Protein AF-A0A2M7XPZ4-F1 (afdb_monomer)

Sequence (84 aa):
MPNIVKIKLIDELERRFGKLKKLPKSLSLFDFPNGKVRVYIRYSKTHGSNQTFYGLRKEDLKQLEGKNSFICFIWDSQSEPLFL

Solvent-accessible surface area (backbone atoms only — not comparable to full-atom values): 5044 Å² total; per-residue (Å²): 130,84,57,65,67,59,49,53,52,50,54,52,49,26,72,74,64,39,68,64,44,68,40,87,102,46,96,34,38,28,27,39,59,91,68,67,38,36,40,37,54,37,67,24,69,68,46,82,90,83,38,68,66,59,79,84,51,66,76,61,54,62,70,39,66,97,49,55,55,38,41,34,45,42,47,84,86,58,91,67,76,46,76,86

Secondary structure (DSSP, 8-state):
---HHHHHHHHHHHHHH---EEPTT-SSEEEPGGGS-EEEEEE---BGGGB------HHHHTTTTTS-EEEEEE-TT-SSPEE-

Nearest PDB structures (foldseek):
  3p1z-assembly2_G  TM=5.655E-01  e=3.569E-01  Aeropyrum pernix
  2eo0-assembly2_B  TM=4.736E-01  e=1.564E+00  Sulfurisphaera tokodaii str. 7
  7ckl-assembly1_A  TM=3.941E-01  e=1.467E+00  Mammarenavirus lassaense
  1ni0-assembly2_B  TM=4.447E-01  e=5.656E+00  Proteus vulgaris
  6hwh-assembly2_O  TM=3.283E-01  e=4.974E+00  Mycolicibacterium smegmatis MC2 155

pLDDT: mean 90.8, std 7.83, range [44.31, 97.19]

Foldseek 3Di:
DPDPFVVVVQVVCCVVQNHWDDDPPDPFWTATPPRQEIEGEFEWEQDPPRDTDRPDDPVRVVVCPPGRYWYWYDYDPDPDIDID

Mean predicted aligned error: 3.87 Å

Structure (mmCIF, N/CA/C/O backbone):
data_AF-A0A2M7XPZ4-F1
#
_entry.id   AF-A0A2M7XPZ4-F1
#
loop_
_atom_site.group_PDB
_atom_site.id
_atom_site.type_symbol
_atom_site.label_atom_id
_atom_site.label_alt_id
_atom_site.label_comp_id
_atom_site.label_asym_id
_atom_site.label_entity_id
_atom_site.label_seq_id
_atom_site.pdbx_PDB_ins_code
_atom_site.Cartn_x
_atom_site.Cartn_y
_atom_site.Cartn_z
_atom_site.occupancy
_atom_site.B_iso_or_equiv
_atom_site.auth_seq_id
_atom_site.auth_comp_id
_atom_site.auth_asym_id
_atom_site.auth_atom_id
_atom_site.pdbx_PDB_model_num
ATOM 1 N N . MET A 1 1 ? 16.304 7.013 -4.828 1.00 44.31 1 MET A N 1
ATOM 2 C CA . MET A 1 1 ? 15.318 7.709 -5.685 1.00 44.31 1 MET A CA 1
ATOM 3 C C . MET A 1 1 ? 13.930 7.185 -5.368 1.00 44.31 1 MET A C 1
ATOM 5 O O . MET A 1 1 ? 13.797 5.972 -5.226 1.00 44.31 1 MET A O 1
ATOM 9 N N . PRO A 1 2 ? 12.917 8.047 -5.195 1.00 57.84 2 PRO A N 1
ATOM 10 C CA . PRO A 1 2 ? 11.543 7.582 -5.069 1.00 57.84 2 PRO A CA 1
ATOM 11 C C . PRO A 1 2 ? 11.114 6.907 -6.380 1.00 57.84 2 PRO A C 1
ATOM 13 O O . PRO A 1 2 ? 11.415 7.397 -7.466 1.00 57.84 2 PRO A O 1
ATOM 16 N N . ASN A 1 3 ? 10.482 5.737 -6.277 1.00 79.62 3 ASN A N 1
ATOM 17 C CA . ASN A 1 3 ? 10.060 4.977 -7.447 1.00 79.62 3 ASN A CA 1
ATOM 18 C C . ASN A 1 3 ? 8.878 5.687 -8.131 1.00 79.62 3 ASN A C 1
ATOM 20 O O . ASN A 1 3 ? 7.864 5.963 -7.487 1.00 79.62 3 ASN A O 1
ATOM 24 N N . ILE A 1 4 ? 9.013 5.965 -9.429 1.00 87.00 4 ILE A N 1
ATOM 25 C CA . ILE A 1 4 ? 8.029 6.728 -10.205 1.00 87.00 4 ILE A CA 1
ATOM 26 C C . ILE A 1 4 ? 6.662 6.035 -10.287 1.00 87.00 4 ILE A C 1
ATOM 28 O O . ILE A 1 4 ? 5.639 6.713 -10.270 1.00 87.00 4 ILE A O 1
ATOM 32 N N . VAL A 1 5 ? 6.626 4.698 -10.304 1.00 89.00 5 VAL A N 1
ATOM 33 C CA . VAL A 1 5 ? 5.388 3.904 -10.299 1.00 89.00 5 VAL A CA 1
ATOM 34 C C . VAL A 1 5 ? 4.643 4.112 -8.983 1.00 89.00 5 VAL A C 1
ATOM 36 O O . VAL A 1 5 ? 3.441 4.371 -8.979 1.00 89.00 5 VAL A O 1
ATOM 39 N N . LYS A 1 6 ? 5.368 4.083 -7.856 1.00 91.31 6 LYS A N 1
ATOM 40 C CA . LYS A 1 6 ? 4.784 4.337 -6.532 1.00 91.31 6 LYS A CA 1
ATOM 41 C C . LYS A 1 6 ? 4.235 5.755 -6.409 1.00 91.31 6 LYS A C 1
ATOM 43 O O . LYS A 1 6 ? 3.155 5.918 -5.854 1.00 91.31 6 LYS A O 1
ATOM 48 N N . ILE A 1 7 ? 4.973 6.754 -6.898 1.00 91.69 7 ILE A N 1
ATOM 49 C CA . ILE A 1 7 ? 4.526 8.154 -6.874 1.00 91.69 7 ILE A CA 1
ATOM 50 C C . ILE A 1 7 ? 3.228 8.296 -7.669 1.00 91.69 7 ILE A C 1
ATOM 52 O O . ILE A 1 7 ? 2.229 8.717 -7.102 1.00 91.69 7 ILE A O 1
ATOM 56 N N . LYS A 1 8 ? 3.206 7.834 -8.927 1.00 92.50 8 LYS A N 1
ATOM 57 C CA . LYS A 1 8 ? 2.014 7.909 -9.787 1.00 92.50 8 LYS A CA 1
ATOM 58 C C . LYS A 1 8 ? 0.791 7.235 -9.165 1.00 92.50 8 LYS A C 1
ATOM 60 O O . LYS A 1 8 ? -0.307 7.770 -9.254 1.00 92.50 8 LYS A O 1
ATOM 65 N N . LEU A 1 9 ? 0.976 6.074 -8.531 1.00 93.38 9 LEU A N 1
ATOM 66 C CA . LEU A 1 9 ? -0.111 5.391 -7.832 1.00 93.38 9 LEU A CA 1
ATOM 67 C C . LEU A 1 9 ? -0.640 6.219 -6.655 1.00 93.38 9 LEU A C 1
ATOM 69 O O . LEU A 1 9 ? -1.851 6.346 -6.502 1.00 93.38 9 LEU A O 1
ATOM 73 N N . ILE A 1 10 ? 0.251 6.755 -5.815 1.00 94.38 10 ILE A N 1
ATOM 74 C CA . ILE A 1 10 ? -0.148 7.578 -4.666 1.00 94.38 10 ILE A CA 1
ATOM 75 C C . ILE A 1 10 ? -0.881 8.827 -5.150 1.00 94.38 10 ILE A C 1
ATOM 77 O O . ILE A 1 10 ? -1.976 9.085 -4.663 1.00 94.38 10 ILE A O 1
ATOM 81 N N . ASP A 1 11 ? -0.335 9.533 -6.139 1.00 95.25 11 ASP A N 1
ATOM 82 C CA . ASP A 1 11 ? -0.948 10.737 -6.703 1.00 95.25 11 ASP A CA 1
ATOM 83 C C . ASP A 1 11 ? -2.352 10.441 -7.248 1.00 95.25 11 ASP A C 1
ATOM 85 O O . ASP A 1 11 ? -3.291 11.195 -7.001 1.00 95.25 11 ASP A O 1
ATOM 89 N N . GLU A 1 12 ? -2.534 9.312 -7.939 1.00 95.00 12 GLU A N 1
ATOM 90 C CA . GLU A 1 12 ? -3.836 8.920 -8.478 1.00 95.00 12 GLU A CA 1
ATOM 91 C C . GLU A 1 12 ? -4.843 8.537 -7.382 1.00 95.00 12 GLU A C 1
ATOM 93 O O . GLU A 1 12 ? -6.015 8.920 -7.454 1.00 95.00 12 GLU A O 1
ATOM 98 N N . LEU A 1 13 ? -4.406 7.813 -6.346 1.00 94.56 13 LEU A N 1
ATOM 99 C CA . LEU A 1 13 ? -5.247 7.503 -5.188 1.00 94.56 13 LEU A CA 1
ATOM 100 C C . LEU A 1 13 ? -5.649 8.781 -4.444 1.00 94.56 13 LEU A C 1
ATOM 102 O O . LEU A 1 13 ? -6.820 8.943 -4.100 1.00 94.56 13 LEU A O 1
ATOM 106 N N . GLU A 1 14 ? -4.710 9.705 -4.240 1.00 96.12 14 GLU A N 1
ATOM 107 C CA . GLU A 1 14 ? -4.976 10.986 -3.588 1.00 96.12 14 GLU A CA 1
ATOM 108 C C . GLU A 1 14 ? -5.908 11.874 -4.413 1.00 96.12 14 GLU A C 1
ATOM 110 O O . GLU A 1 14 ? -6.813 12.497 -3.856 1.00 96.12 14 GLU A O 1
ATOM 115 N N . ARG A 1 15 ? -5.754 11.885 -5.740 1.00 96.94 15 ARG A N 1
ATOM 116 C CA . ARG A 1 15 ? -6.630 12.623 -6.656 1.00 96.94 15 ARG A CA 1
ATOM 117 C C . ARG A 1 15 ? -8.072 12.117 -6.612 1.00 96.94 15 ARG A C 1
ATOM 119 O O . ARG A 1 15 ? -8.997 12.921 -6.687 1.00 96.94 15 ARG A O 1
ATOM 126 N N . ARG A 1 16 ? -8.275 10.799 -6.520 1.00 95.31 16 ARG A N 1
ATOM 127 C CA . ARG A 1 16 ? -9.618 10.187 -6.527 1.00 95.31 16 ARG A CA 1
ATOM 128 C C . ARG A 1 16 ? -10.296 10.195 -5.165 1.00 95.31 16 ARG A C 1
ATOM 130 O O . ARG A 1 16 ? -11.505 10.391 -5.093 1.00 95.31 16 ARG A O 1
ATOM 137 N N . PHE A 1 17 ? -9.539 9.933 -4.106 1.00 94.31 17 PHE A N 1
ATOM 138 C CA . PHE A 1 17 ? -10.099 9.617 -2.791 1.00 94.31 17 PHE A CA 1
ATOM 139 C C . PHE A 1 17 ? -9.696 10.609 -1.701 1.00 94.31 17 PHE A C 1
ATOM 141 O O . PHE A 1 17 ? -10.196 10.506 -0.584 1.00 94.31 17 PHE A O 1
ATOM 148 N N . GLY A 1 18 ? -8.834 11.575 -2.022 1.00 95.31 18 GLY A N 1
ATOM 149 C CA . GLY A 1 18 ? -8.274 12.552 -1.095 1.00 95.31 18 GLY A CA 1
ATOM 150 C C . GLY A 1 18 ? -6.957 12.094 -0.463 1.00 95.31 18 GLY A C 1
ATOM 151 O O . GLY A 1 18 ? -6.535 10.946 -0.591 1.00 95.31 18 GLY A O 1
ATOM 152 N N . LYS A 1 19 ? -6.297 13.025 0.236 1.00 95.75 19 LYS A N 1
ATOM 153 C CA . LYS A 1 19 ? -4.921 12.868 0.728 1.00 95.75 19 LYS A CA 1
ATOM 154 C C . LYS A 1 19 ? -4.742 11.633 1.615 1.00 95.75 19 LYS A C 1
ATOM 156 O O . LYS A 1 19 ? -5.434 11.478 2.625 1.00 95.75 19 LYS A O 1
ATOM 161 N N . LEU A 1 20 ? -3.765 10.798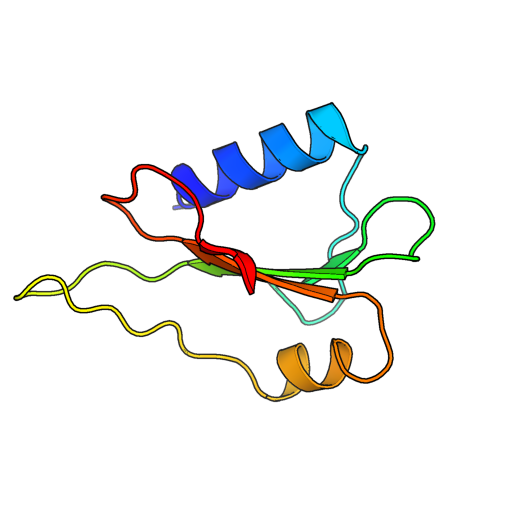 1.278 1.00 95.88 20 LEU A N 1
ATOM 162 C CA . LEU A 1 20 ? -3.444 9.591 2.019 1.00 95.88 20 LEU A CA 1
ATOM 163 C C . LEU A 1 20 ? -2.628 9.946 3.263 1.00 95.88 20 LEU A C 1
ATOM 165 O O . LEU A 1 20 ? -1.628 10.668 3.221 1.00 95.88 20 LEU A O 1
ATOM 169 N N . LYS A 1 21 ? -3.020 9.391 4.409 1.00 95.69 21 LYS A N 1
ATOM 170 C CA . LYS A 1 21 ? -2.290 9.564 5.663 1.00 95.69 21 LYS A CA 1
ATOM 171 C C . LYS A 1 21 ? -1.333 8.402 5.865 1.00 95.69 21 LYS A C 1
ATOM 173 O O . LYS A 1 21 ? -1.735 7.302 6.230 1.00 95.69 21 LYS A O 1
ATOM 178 N N . LYS A 1 22 ? -0.041 8.655 5.689 1.00 95.31 22 LYS A N 1
ATOM 179 C CA . LYS A 1 22 ? 1.003 7.674 5.997 1.00 95.31 22 LYS A CA 1
ATOM 180 C C . LYS A 1 22 ? 1.028 7.338 7.491 1.00 95.31 22 LYS A C 1
ATOM 182 O O . LYS A 1 22 ? 1.004 8.236 8.335 1.00 95.31 22 LYS A O 1
ATOM 187 N N . LEU A 1 23 ? 1.113 6.051 7.818 1.00 93.44 23 LEU A N 1
ATOM 188 C CA . LEU A 1 23 ? 1.201 5.597 9.204 1.00 93.44 23 LEU A CA 1
ATOM 189 C C . LEU A 1 23 ? 2.605 5.801 9.795 1.00 93.44 23 LEU A C 1
ATOM 191 O O . LEU A 1 23 ? 3.608 5.642 9.089 1.00 93.44 23 LEU A O 1
ATOM 195 N N . PRO A 1 24 ? 2.706 6.074 11.110 1.00 91.25 24 PRO A N 1
ATOM 196 C CA . PRO A 1 24 ? 3.994 6.130 11.786 1.00 91.25 24 PRO A CA 1
ATOM 197 C C . PRO A 1 24 ? 4.700 4.771 11.703 1.00 91.25 24 PRO A C 1
ATOM 199 O O . PRO A 1 24 ? 4.061 3.721 11.707 1.00 91.25 24 PRO A O 1
ATOM 202 N N . LYS A 1 25 ? 6.037 4.790 11.647 1.00 90.31 25 LYS A N 1
ATOM 203 C CA . LYS A 1 25 ? 6.904 3.592 11.588 1.00 90.31 25 LYS A CA 1
ATOM 204 C C . LYS A 1 25 ? 6.745 2.717 10.327 1.00 90.31 25 LYS A C 1
ATOM 206 O O . LYS A 1 25 ? 7.374 1.658 10.225 1.00 90.31 25 LYS A O 1
ATOM 211 N N . SER A 1 26 ? 5.985 3.174 9.329 1.00 91.81 26 SER A N 1
ATOM 212 C CA . SER A 1 26 ? 5.851 2.504 8.035 1.00 91.81 26 SER A CA 1
ATOM 21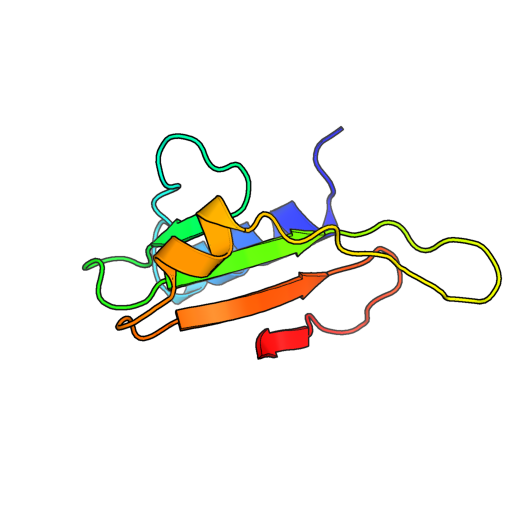3 C C . SER A 1 26 ? 6.221 3.416 6.873 1.00 91.81 26 SER A C 1
ATOM 215 O O . SER A 1 26 ? 5.969 4.616 6.898 1.00 91.81 26 SER A O 1
ATOM 217 N N . LEU A 1 27 ? 6.809 2.842 5.821 1.00 89.44 27 LEU A N 1
ATOM 218 C CA . LEU A 1 27 ? 7.028 3.514 4.533 1.00 89.44 27 LEU A CA 1
ATOM 219 C C . LEU A 1 27 ? 5.996 3.114 3.469 1.00 89.44 27 LEU A C 1
ATOM 221 O O . LEU A 1 27 ? 6.020 3.643 2.353 1.00 89.44 27 LEU A O 1
ATOM 225 N N . SER A 1 28 ? 5.111 2.183 3.818 1.00 94.25 28 SER A N 1
ATOM 226 C CA . SER A 1 28 ? 4.233 1.490 2.880 1.00 94.25 28 SER A CA 1
ATOM 227 C C . SER A 1 28 ? 2.780 1.426 3.335 1.00 94.25 28 SER A C 1
ATOM 229 O O . SER A 1 28 ? 1.943 1.078 2.517 1.00 94.25 28 SER A O 1
ATOM 231 N N . LEU A 1 29 ? 2.463 1.761 4.588 1.00 95.94 29 LEU A N 1
ATOM 232 C CA . LEU A 1 29 ? 1.086 1.828 5.073 1.00 95.94 29 LEU A CA 1
ATOM 233 C C . LEU A 1 29 ? 0.520 3.239 5.019 1.00 95.94 29 LEU A C 1
ATOM 235 O O . LEU A 1 29 ? 1.133 4.188 5.519 1.00 95.94 29 LEU A O 1
ATOM 239 N N . PHE A 1 30 ? -0.693 3.329 4.491 1.00 96.50 30 PHE A N 1
ATOM 240 C CA . PHE A 1 30 ? -1.447 4.563 4.362 1.00 96.50 30 PHE A CA 1
ATOM 241 C C . PHE A 1 30 ? -2.909 4.328 4.737 1.00 96.50 30 PHE A C 1
ATOM 243 O O . PHE A 1 30 ? -3.478 3.295 4.396 1.00 96.50 30 PHE A O 1
ATOM 250 N N . ASP A 1 31 ? -3.519 5.294 5.410 1.00 96.50 31 ASP A N 1
ATOM 251 C CA . ASP A 1 31 ? -4.965 5.369 5.590 1.00 96.50 31 ASP A CA 1
ATOM 252 C C . ASP A 1 31 ? -5.557 6.313 4.541 1.00 96.50 31 ASP A C 1
ATOM 254 O O . ASP A 1 31 ? -5.019 7.396 4.290 1.00 96.50 31 ASP A O 1
ATOM 258 N N . PHE A 1 32 ? -6.685 5.918 3.957 1.00 95.50 32 PHE A N 1
ATOM 259 C CA . PHE A 1 32 ? -7.530 6.833 3.195 1.00 95.50 32 PHE A CA 1
ATOM 260 C C . PHE A 1 32 ? -8.181 7.868 4.125 1.00 95.50 32 PHE A C 1
ATOM 262 O O . PHE A 1 32 ? -8.249 7.657 5.348 1.00 95.50 32 PHE A O 1
ATOM 269 N N . PRO A 1 33 ? -8.711 8.977 3.577 1.00 93.56 33 PRO A N 1
ATOM 270 C CA . PRO A 1 33 ? -9.506 9.913 4.360 1.00 93.56 33 PRO A CA 1
ATOM 271 C C . PRO A 1 33 ? -10.608 9.217 5.167 1.00 93.56 33 PRO A C 1
ATOM 273 O O . PRO A 1 33 ? -11.167 8.197 4.764 1.00 93.56 33 PRO A O 1
ATOM 276 N N . ASN A 1 34 ? -10.898 9.764 6.349 1.00 84.44 34 ASN A N 1
ATOM 277 C CA . ASN A 1 34 ? -11.813 9.202 7.352 1.00 84.44 34 ASN A CA 1
ATOM 278 C C . ASN A 1 34 ? -11.343 7.895 8.025 1.00 84.44 34 ASN A C 1
ATOM 280 O O . ASN A 1 34 ? -12.059 7.372 8.875 1.00 84.44 34 ASN A O 1
ATOM 284 N N . GLY A 1 35 ? -10.160 7.363 7.684 1.00 81.25 35 GLY A N 1
ATOM 285 C CA . GLY A 1 35 ? -9.516 6.250 8.399 1.00 81.25 35 GLY A CA 1
ATOM 286 C C . GLY A 1 35 ? -10.239 4.902 8.308 1.00 81.25 35 GLY A C 1
ATOM 287 O O . GLY A 1 35 ? -9.898 3.977 9.043 1.00 81.25 35 GLY A O 1
ATOM 288 N N . LYS A 1 36 ? -11.241 4.787 7.429 1.00 87.50 36 LYS A N 1
ATOM 289 C CA . LYS A 1 36 ? -12.067 3.578 7.275 1.00 87.50 36 LYS A CA 1
ATOM 290 C C . LYS A 1 36 ? -11.418 2.506 6.409 1.00 87.50 36 LYS A C 1
ATOM 292 O O . LYS A 1 36 ? -11.793 1.345 6.523 1.00 87.50 36 LYS A O 1
ATOM 297 N N . VAL A 1 37 ? -10.485 2.896 5.541 1.00 95.12 37 VAL A N 1
ATOM 298 C CA . VAL A 1 37 ? -9.791 1.998 4.615 1.00 95.12 37 VAL A CA 1
ATOM 299 C C . VAL A 1 37 ? -8.292 2.226 4.726 1.00 95.12 37 VAL A C 1
ATOM 301 O O . VAL A 1 37 ? -7.836 3.371 4.782 1.00 95.12 37 VAL A O 1
ATOM 304 N N . ARG A 1 38 ? -7.529 1.134 4.734 1.00 95.88 38 ARG A N 1
ATOM 305 C CA . ARG A 1 38 ? -6.066 1.137 4.800 1.00 95.88 38 ARG A CA 1
ATOM 306 C C . ARG A 1 38 ? -5.471 0.462 3.574 1.00 95.88 38 ARG A C 1
ATOM 308 O O . ARG A 1 38 ? -5.935 -0.592 3.165 1.00 95.88 38 ARG A O 1
ATOM 315 N N . VAL A 1 39 ? -4.411 1.029 3.015 1.00 96.69 39 VAL A N 1
ATOM 316 C CA . VAL A 1 39 ? -3.677 0.421 1.904 1.00 96.69 39 VAL A CA 1
ATOM 317 C C . VAL 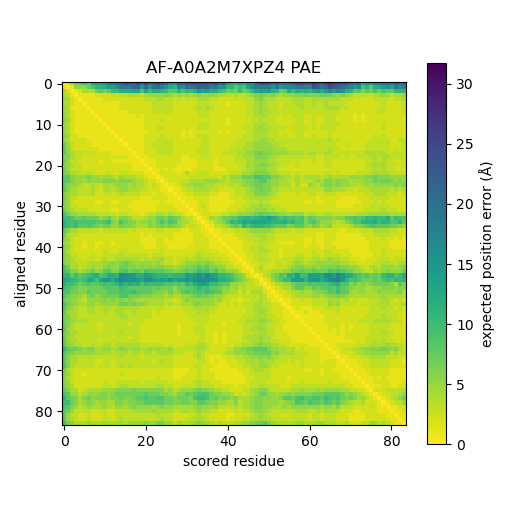A 1 39 ? -2.217 0.204 2.265 1.00 96.69 39 VAL A C 1
ATOM 319 O O . VAL A 1 39 ? -1.548 1.073 2.832 1.00 96.69 39 VAL A O 1
ATOM 322 N N . TYR A 1 40 ? -1.722 -0.981 1.920 1.00 97.19 40 TYR A N 1
ATOM 323 C CA . TYR A 1 40 ? -0.325 -1.355 2.035 1.00 97.19 40 TYR A CA 1
ATOM 324 C C . TYR A 1 40 ? 0.332 -1.410 0.657 1.00 97.19 40 TYR A C 1
ATOM 326 O O . TYR A 1 40 ? 0.168 -2.379 -0.075 1.00 97.19 40 TYR A O 1
ATOM 334 N N . ILE A 1 41 ? 1.088 -0.373 0.297 1.00 96.12 41 ILE A N 1
ATOM 335 C CA . ILE A 1 41 ? 1.710 -0.240 -1.025 1.00 96.12 41 ILE A CA 1
ATOM 336 C C . ILE A 1 41 ? 3.141 -0.778 -0.991 1.00 96.12 41 ILE A C 1
ATOM 338 O O . ILE A 1 41 ? 4.039 -0.195 -0.361 1.00 96.12 41 ILE A O 1
ATOM 342 N N . ARG A 1 42 ? 3.374 -1.875 -1.710 1.00 94.06 42 ARG A N 1
ATOM 343 C CA . ARG A 1 42 ? 4.652 -2.581 -1.774 1.00 94.06 42 ARG A CA 1
ATOM 344 C C . ARG A 1 42 ? 5.215 -2.582 -3.180 1.00 94.06 42 ARG A C 1
ATOM 346 O O . ARG A 1 42 ? 4.728 -3.270 -4.065 1.00 94.06 42 ARG A O 1
ATOM 353 N N . TYR A 1 43 ? 6.294 -1.825 -3.336 1.00 92.62 43 TYR A N 1
ATOM 354 C CA . TYR A 1 43 ? 7.111 -1.852 -4.534 1.00 92.62 43 TYR A CA 1
ATOM 355 C C . TYR A 1 43 ? 8.170 -2.951 -4.445 1.00 92.62 43 TYR A C 1
ATOM 357 O O . TYR A 1 43 ? 8.807 -3.101 -3.399 1.00 92.62 43 TYR A O 1
ATOM 365 N N . SER A 1 44 ? 8.389 -3.664 -5.545 1.00 90.44 44 SER A N 1
ATOM 366 C CA . SER A 1 44 ? 9.534 -4.548 -5.727 1.00 90.44 44 SER A CA 1
ATOM 367 C C . SER A 1 44 ? 10.147 -4.336 -7.106 1.00 90.44 44 SER A C 1
ATOM 369 O O . SER A 1 44 ? 9.445 -4.100 -8.087 1.00 90.44 44 SER A O 1
ATOM 371 N N . LYS A 1 45 ? 11.478 -4.383 -7.161 1.00 88.88 45 LYS A N 1
ATOM 372 C CA . LYS A 1 45 ? 12.215 -4.317 -8.417 1.00 88.88 45 LYS A CA 1
ATOM 373 C C . LYS A 1 45 ? 12.151 -5.688 -9.082 1.00 88.88 45 LYS A C 1
ATOM 375 O O . LYS A 1 45 ? 12.396 -6.697 -8.423 1.00 88.88 45 LYS A O 1
ATOM 380 N N . THR A 1 46 ? 11.893 -5.720 -10.384 1.00 86.69 46 THR A N 1
ATOM 381 C CA . THR A 1 46 ? 11.992 -6.961 -11.154 1.00 86.69 46 THR A CA 1
ATOM 382 C C . THR A 1 46 ? 13.454 -7.369 -11.300 1.00 86.69 46 THR A C 1
ATOM 384 O O . THR A 1 46 ? 14.302 -6.568 -11.703 1.00 86.69 46 THR A O 1
ATOM 387 N N . HIS A 1 47 ? 13.744 -8.622 -10.974 1.00 84.50 47 HIS A N 1
ATOM 388 C CA . HIS A 1 47 ? 15.036 -9.262 -11.182 1.00 84.50 47 HIS A CA 1
ATOM 389 C C . HIS A 1 47 ? 14.996 -10.138 -12.447 1.00 84.50 47 HIS A C 1
ATOM 391 O O . HIS A 1 47 ? 13.989 -10.177 -13.158 1.00 84.50 47 HIS A O 1
ATOM 397 N N . GLY A 1 48 ? 16.108 -10.816 -12.754 1.00 79.56 48 GLY A N 1
ATOM 398 C CA . GLY A 1 48 ? 16.185 -11.747 -13.882 1.00 79.56 48 GLY A CA 1
ATOM 399 C C . GLY A 1 48 ? 15.027 -12.754 -13.885 1.00 79.56 48 GLY A C 1
ATOM 400 O O . GLY A 1 48 ? 14.497 -13.112 -12.833 1.00 79.56 48 GLY A O 1
ATOM 401 N N . SER A 1 49 ? 14.618 -13.180 -15.081 1.00 82.00 49 SER A N 1
ATOM 402 C CA . SER A 1 49 ? 13.501 -14.116 -15.287 1.00 82.00 49 SER A CA 1
ATOM 403 C C . SER A 1 49 ? 12.117 -13.598 -14.852 1.00 82.00 49 SER A C 1
ATOM 405 O O . SER A 1 49 ? 11.251 -14.402 -14.521 1.00 82.00 49 SER A O 1
ATOM 407 N N . ASN A 1 50 ? 11.886 -12.275 -14.858 1.00 76.62 50 ASN A N 1
ATOM 408 C CA . ASN A 1 50 ? 10.610 -11.635 -14.481 1.00 76.62 50 ASN A CA 1
ATOM 409 C C . ASN A 1 50 ? 10.125 -11.977 -13.060 1.00 76.62 50 ASN A C 1
ATOM 411 O O . ASN A 1 50 ? 8.928 -11.963 -12.778 1.00 76.62 50 ASN A O 1
ATOM 415 N N . GLN A 1 51 ? 11.055 -12.269 -12.152 1.00 82.62 51 GLN A N 1
ATOM 416 C CA . GLN A 1 51 ? 10.740 -12.556 -10.756 1.00 82.62 51 GLN A CA 1
ATOM 417 C C . GLN A 1 51 ? 10.906 -11.312 -9.890 1.00 82.62 51 GLN A C 1
ATOM 419 O O . GLN A 1 51 ? 11.747 -10.449 -10.147 1.00 82.62 51 GLN A O 1
ATOM 424 N N . THR A 1 52 ? 10.109 -11.225 -8.832 1.00 84.56 52 THR A N 1
ATOM 425 C CA . THR A 1 52 ? 10.120 -10.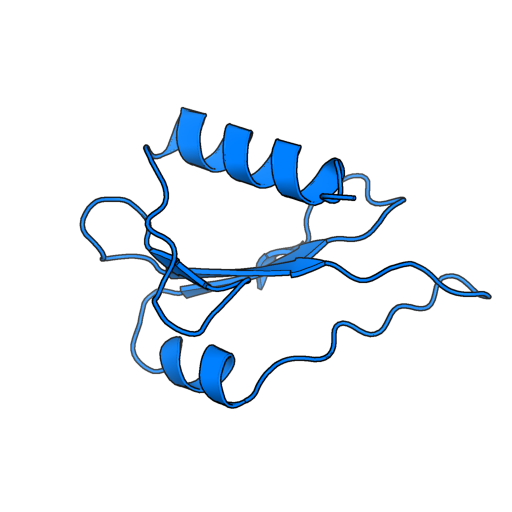094 -7.907 1.00 84.56 52 THR A CA 1
ATOM 426 C C . THR A 1 52 ? 9.841 -10.595 -6.492 1.00 84.56 52 THR A C 1
ATOM 428 O O . THR A 1 52 ? 9.092 -11.552 -6.300 1.00 84.56 52 THR A O 1
ATOM 431 N N . PHE A 1 53 ? 10.443 -9.962 -5.486 1.00 88.25 53 PHE A N 1
ATOM 432 C CA . PHE A 1 53 ? 10.214 -10.290 -4.078 1.00 88.25 53 PHE A CA 1
ATOM 433 C C . PHE A 1 53 ? 9.817 -9.036 -3.299 1.00 88.25 53 PHE A C 1
ATOM 435 O O . PHE A 1 53 ? 10.583 -8.076 -3.208 1.00 88.25 53 PHE A O 1
ATOM 442 N N . TYR A 1 54 ? 8.608 -9.019 -2.739 1.00 88.56 54 TYR A N 1
ATOM 443 C CA . TYR A 1 54 ? 8.037 -7.810 -2.131 1.00 88.56 54 TYR A CA 1
ATOM 444 C C . TYR A 1 54 ? 8.488 -7.525 -0.695 1.00 88.56 54 TYR A C 1
ATOM 446 O O . TYR A 1 54 ? 8.299 -6.401 -0.225 1.00 88.56 54 TYR A O 1
ATOM 454 N N . GLY A 1 55 ? 9.072 -8.505 0.005 1.00 90.38 55 GLY A N 1
ATOM 455 C CA . GLY A 1 55 ? 9.580 -8.323 1.370 1.00 90.38 55 GLY A CA 1
ATOM 456 C C . GLY A 1 55 ? 8.540 -7.719 2.318 1.00 90.38 55 GLY A C 1
ATOM 457 O O . GLY A 1 55 ? 8.692 -6.584 2.782 1.00 90.38 55 GLY A O 1
ATOM 458 N N . LEU A 1 56 ? 7.452 -8.455 2.571 1.00 92.81 56 LEU A N 1
ATOM 459 C CA . LEU A 1 56 ? 6.372 -7.975 3.431 1.00 92.81 56 LEU A CA 1
ATOM 460 C C . LEU A 1 56 ? 6.837 -7.873 4.881 1.00 92.81 56 LEU A C 1
ATOM 462 O O . LEU A 1 56 ? 7.372 -8.817 5.457 1.00 92.81 56 LEU A O 1
ATOM 466 N N . ARG A 1 57 ? 6.602 -6.708 5.482 1.00 93.88 57 ARG A N 1
ATOM 467 C CA . ARG A 1 57 ? 6.911 -6.458 6.890 1.00 93.88 57 ARG A CA 1
ATOM 468 C C . ARG A 1 57 ? 5.772 -6.973 7.749 1.00 93.88 57 ARG A C 1
ATOM 470 O O . ARG A 1 57 ? 4.647 -6.489 7.633 1.00 93.88 57 ARG A O 1
ATOM 477 N N . LYS A 1 58 ? 6.072 -7.915 8.640 1.00 94.69 58 LYS A N 1
ATOM 478 C CA . LYS A 1 58 ? 5.093 -8.527 9.548 1.00 94.69 58 LYS A CA 1
ATOM 479 C C . LYS A 1 58 ? 4.362 -7.479 10.389 1.00 94.69 58 LYS A C 1
ATOM 481 O O . LYS A 1 58 ? 3.157 -7.574 10.579 1.00 94.69 58 LYS A O 1
ATOM 486 N N . GLU A 1 59 ? 5.077 -6.470 10.871 1.00 94.88 59 GLU A N 1
ATOM 487 C CA . GLU A 1 59 ? 4.520 -5.358 11.639 1.00 94.88 59 GLU A CA 1
ATOM 488 C C . GLU A 1 59 ? 3.553 -4.493 10.827 1.00 94.88 59 GLU A C 1
ATOM 490 O O . GLU A 1 59 ? 2.580 -4.001 11.391 1.00 94.88 59 GLU A O 1
ATOM 495 N 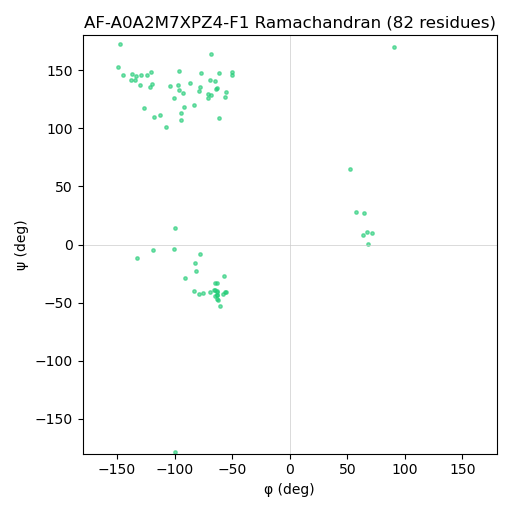N . ASP A 1 60 ? 3.782 -4.344 9.517 1.00 95.25 60 ASP A N 1
ATOM 496 C CA . ASP A 1 60 ? 2.858 -3.625 8.646 1.00 95.25 60 ASP A CA 1
ATOM 497 C C . ASP A 1 60 ? 1.616 -4.490 8.355 1.00 95.25 60 ASP A C 1
ATOM 499 O O . ASP A 1 60 ? 0.497 -3.991 8.394 1.00 95.25 60 ASP A O 1
ATOM 503 N N . LEU A 1 61 ? 1.790 -5.795 8.112 1.00 94.69 61 LEU A N 1
ATOM 504 C CA . LEU A 1 61 ? 0.668 -6.711 7.860 1.00 94.69 61 LEU A CA 1
ATOM 505 C C . LEU A 1 61 ? -0.269 -6.827 9.067 1.00 94.69 61 LEU A C 1
ATOM 507 O O . LEU A 1 61 ? -1.483 -6.761 8.907 1.00 94.69 61 LEU A O 1
ATOM 511 N N . LYS A 1 62 ? 0.279 -6.888 10.286 1.00 95.50 62 LYS A N 1
ATOM 512 C CA . LYS A 1 62 ? -0.518 -6.867 11.525 1.00 95.50 62 LYS A CA 1
ATOM 513 C C . LYS A 1 62 ? -1.419 -5.635 11.644 1.00 95.50 62 LYS A C 1
ATOM 515 O O . LYS A 1 62 ? -2.435 -5.678 12.319 1.00 95.50 62 LYS A O 1
ATOM 520 N N . GLN A 1 63 ? -1.053 -4.517 11.014 1.00 94.62 63 GLN A N 1
ATOM 521 C CA . GLN A 1 63 ? -1.859 -3.292 11.023 1.00 94.62 63 GLN A CA 1
ATOM 522 C C . GLN A 1 63 ? -3.056 -3.343 10.061 1.00 94.62 63 GLN A C 1
ATOM 524 O O . GLN A 1 63 ? -3.852 -2.397 10.063 1.00 94.62 63 GLN A O 1
ATOM 529 N N . LEU A 1 64 ? -3.149 -4.380 9.225 1.00 94.56 64 LEU A N 1
ATOM 530 C CA . LEU A 1 64 ? -4.255 -4.628 8.298 1.00 94.56 64 LEU A CA 1
ATOM 531 C C . LEU A 1 64 ? -5.353 -5.487 8.936 1.00 94.56 64 LEU A C 1
ATOM 533 O O . LEU A 1 64 ? -6.524 -5.342 8.595 1.00 94.56 64 LEU A O 1
ATOM 537 N N . GLU A 1 65 ? -4.986 -6.345 9.890 1.00 93.00 65 GLU A N 1
ATOM 538 C CA . GLU A 1 65 ? -5.914 -7.239 10.584 1.00 93.00 65 GLU A CA 1
ATOM 539 C C . GLU A 1 65 ? -7.081 -6.463 11.220 1.00 93.00 65 GLU A C 1
ATOM 541 O O . GLU A 1 65 ? -6.895 -5.444 11.891 1.00 93.00 65 GLU A O 1
ATOM 546 N N . GLY A 1 66 ? -8.307 -6.939 10.978 1.00 91.94 66 GLY A N 1
ATOM 547 C CA . GLY A 1 66 ? -9.532 -6.331 11.507 1.00 91.94 66 GLY A CA 1
ATOM 548 C C . GLY A 1 66 ? -9.928 -4.994 10.869 1.00 91.94 66 GLY A C 1
ATOM 549 O O . GLY A 1 66 ? -10.829 -4.328 11.378 1.00 91.94 66 GLY A O 1
ATOM 550 N N . LYS A 1 67 ? -9.279 -4.579 9.773 1.00 92.38 67 LYS A N 1
ATOM 551 C CA . LYS A 1 67 ? -9.619 -3.360 9.023 1.00 92.38 67 LYS A CA 1
ATOM 552 C C . LYS A 1 67 ? -9.978 -3.677 7.580 1.00 92.38 67 LYS A C 1
ATOM 554 O O . LYS A 1 67 ? -9.371 -4.551 6.966 1.00 92.38 67 LYS A O 1
ATOM 559 N N . ASN A 1 68 ? -10.875 -2.876 7.005 1.00 95.25 68 ASN A N 1
ATOM 560 C CA . ASN A 1 68 ? -11.050 -2.840 5.555 1.00 95.25 68 ASN A CA 1
ATOM 561 C C . ASN A 1 68 ? -9.734 -2.381 4.937 1.00 95.25 68 ASN A C 1
ATOM 563 O O . ASN A 1 68 ? -9.311 -1.233 5.113 1.00 95.25 68 ASN A O 1
ATOM 567 N N . SER A 1 69 ? -9.044 -3.305 4.288 1.00 95.94 69 SER A N 1
ATOM 568 C CA . SER A 1 69 ? -7.693 -3.055 3.842 1.00 95.94 69 SER A CA 1
ATOM 569 C C . SER A 1 69 ? -7.348 -3.814 2.581 1.00 95.94 69 SER A C 1
ATOM 571 O O . SER A 1 69 ? -7.917 -4.864 2.308 1.00 95.94 69 SER A O 1
ATOM 573 N N . PHE A 1 70 ? -6.415 -3.234 1.832 1.00 95.25 70 PHE A N 1
ATOM 574 C CA . PHE A 1 70 ? -5.909 -3.794 0.589 1.00 95.25 70 PHE A CA 1
ATOM 575 C C . PHE A 1 70 ? -4.387 -3.821 0.612 1.00 95.25 70 PHE A C 1
ATOM 577 O O . PHE A 1 70 ? -3.736 -2.899 1.126 1.00 95.25 70 PHE A O 1
ATOM 584 N N . ILE A 1 71 ? -3.810 -4.843 -0.004 1.00 96.62 71 ILE A N 1
ATOM 585 C CA . ILE A 1 71 ? -2.387 -4.878 -0.328 1.00 96.62 71 ILE A CA 1
ATOM 586 C C . ILE A 1 71 ? -2.244 -4.519 -1.801 1.00 96.62 71 ILE A C 1
ATOM 588 O O . ILE A 1 71 ? -2.871 -5.128 -2.655 1.00 96.62 71 ILE A O 1
ATOM 592 N N . CYS A 1 72 ? -1.415 -3.525 -2.104 1.00 96.25 72 CYS A N 1
ATOM 593 C CA . CYS A 1 72 ? -1.133 -3.107 -3.469 1.00 96.25 72 CYS A CA 1
ATOM 594 C C . CYS A 1 72 ? 0.321 -3.421 -3.816 1.00 96.25 72 CYS A C 1
ATOM 596 O O . CYS A 1 72 ? 1.250 -2.802 -3.282 1.00 96.25 72 CYS A O 1
ATOM 598 N N . PHE A 1 73 ? 0.517 -4.379 -4.710 1.00 94.94 73 PHE A N 1
ATOM 599 C CA . PHE A 1 73 ? 1.814 -4.758 -5.237 1.00 94.94 73 PHE A CA 1
ATOM 600 C C . PHE A 1 73 ? 2.120 -3.994 -6.513 1.00 94.94 73 PHE A C 1
ATOM 602 O O . PHE A 1 73 ? 1.301 -3.961 -7.431 1.00 94.94 73 PHE A O 1
ATOM 609 N N . ILE A 1 74 ? 3.316 -3.397 -6.559 1.00 93.94 74 ILE A N 1
ATOM 610 C CA . ILE A 1 74 ? 3.791 -2.661 -7.727 1.00 93.94 74 ILE A CA 1
ATOM 611 C C . ILE A 1 74 ? 5.229 -2.988 -8.140 1.00 93.94 74 ILE A C 1
ATOM 613 O O . ILE A 1 74 ? 6.080 -3.230 -7.286 1.00 93.94 74 ILE A O 1
ATOM 617 N N . TRP A 1 75 ? 5.516 -2.977 -9.441 1.00 91.81 75 TRP A N 1
ATOM 618 C CA . TRP A 1 75 ? 6.855 -3.212 -10.004 1.00 91.81 75 TRP A CA 1
ATOM 619 C C . TRP A 1 75 ? 7.091 -2.401 -11.290 1.00 91.81 75 TRP A C 1
ATOM 621 O O . TRP A 1 75 ? 6.186 -1.732 -11.782 1.00 91.81 75 TRP A O 1
ATOM 631 N N . ASP A 1 76 ? 8.322 -2.417 -11.810 1.00 85.50 76 ASP A N 1
ATOM 632 C CA . ASP A 1 76 ? 8.770 -1.482 -12.858 1.00 85.50 76 ASP A CA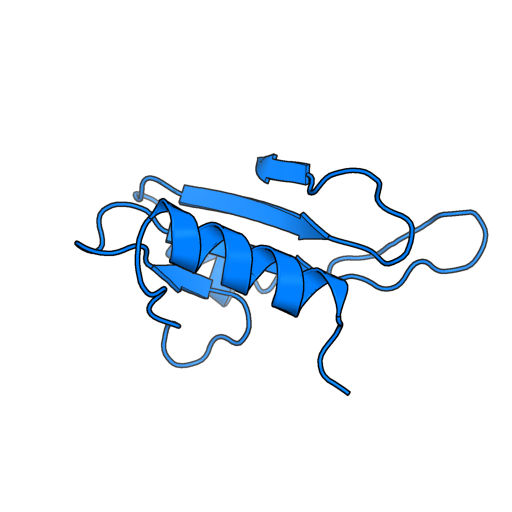 1
ATOM 633 C C . ASP A 1 76 ? 8.051 -1.636 -14.210 1.00 85.50 76 ASP A C 1
ATOM 635 O O . ASP A 1 76 ? 7.750 -0.638 -14.859 1.00 85.50 76 ASP A O 1
ATOM 639 N N . SER A 1 77 ? 7.771 -2.867 -14.642 1.00 84.25 77 SER A N 1
ATOM 640 C CA . SER A 1 77 ? 7.184 -3.181 -15.955 1.00 84.25 77 SER 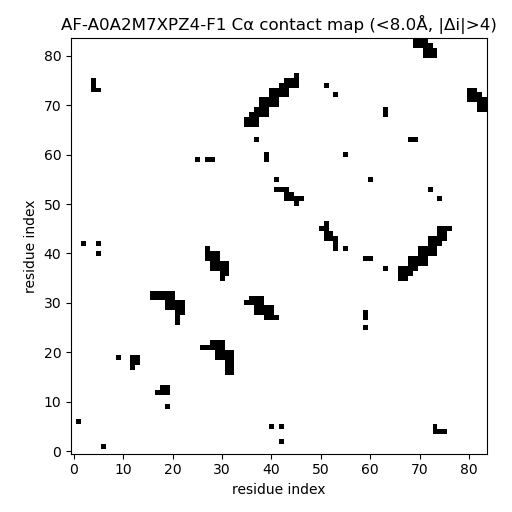A CA 1
ATOM 641 C C . SER A 1 77 ? 5.676 -3.446 -15.919 1.00 84.25 77 SER A C 1
ATOM 643 O O . SER A 1 77 ? 5.124 -3.998 -16.870 1.00 84.25 77 SER A O 1
ATO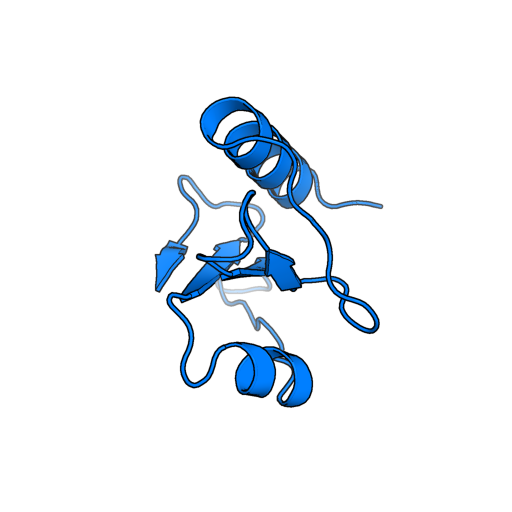M 645 N N . GLN A 1 78 ? 5.003 -3.103 -14.820 1.00 87.38 78 GLN A N 1
ATOM 646 C CA . GLN A 1 78 ? 3.575 -3.371 -14.687 1.00 87.38 78 GLN A CA 1
ATOM 647 C C . GLN A 1 78 ? 2.740 -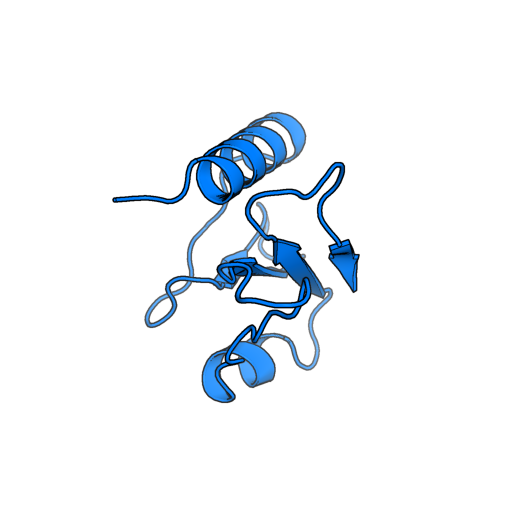2.493 -15.628 1.00 87.38 78 GLN A C 1
ATOM 649 O O . GLN A 1 78 ? 3.005 -1.298 -15.772 1.00 87.38 78 GLN A O 1
ATOM 654 N N . SER A 1 79 ? 1.683 -3.065 -16.206 1.00 84.69 79 SER A N 1
ATOM 655 C CA . SER A 1 79 ? 0.625 -2.294 -16.868 1.00 84.69 79 SER A CA 1
ATOM 656 C C . SER A 1 79 ? -0.338 -1.690 -15.847 1.00 84.69 79 SER A C 1
ATOM 658 O O . SER A 1 79 ? -0.701 -0.521 -15.949 1.00 84.69 79 SER A O 1
ATOM 660 N N . GLU A 1 80 ? -0.705 -2.473 -14.831 1.00 87.88 80 GLU A N 1
ATOM 661 C CA . GLU A 1 80 ? -1.658 -2.101 -13.789 1.00 87.88 80 GLU A CA 1
ATOM 662 C C . GLU A 1 80 ? -1.155 -2.553 -12.407 1.00 87.88 80 GLU A C 1
ATOM 664 O O . GLU A 1 80 ? -0.479 -3.581 -12.308 1.00 87.88 80 GLU A O 1
ATOM 669 N N . PRO A 1 81 ? -1.451 -1.806 -11.327 1.00 92.31 81 PRO A N 1
ATOM 670 C CA . PRO A 1 81 ? -1.162 -2.250 -9.967 1.00 92.31 81 PRO A CA 1
ATOM 671 C C . PRO A 1 81 ? -1.976 -3.496 -9.600 1.00 92.31 81 PRO A C 1
ATOM 673 O O . PRO A 1 81 ? -3.170 -3.566 -9.887 1.00 92.31 81 PRO A O 1
ATOM 676 N N . LEU A 1 82 ? -1.363 -4.435 -8.880 1.00 93.38 82 LEU A N 1
ATOM 677 C CA . LEU A 1 82 ? -2.055 -5.621 -8.379 1.00 93.38 82 LEU A CA 1
ATOM 678 C C . LEU A 1 82 ? -2.603 -5.354 -6.973 1.00 93.38 82 LEU A C 1
ATOM 680 O O . LEU A 1 82 ? -1.827 -5.119 -6.047 1.00 93.38 82 LEU A O 1
ATOM 684 N N . PHE A 1 83 ? -3.923 -5.417 -6.806 1.00 93.31 83 PHE A N 1
ATOM 685 C CA . PHE A 1 83 ? -4.588 -5.301 -5.506 1.00 93.31 83 PHE A CA 1
ATOM 686 C C . PHE A 1 83 ? -5.056 -6.670 -5.001 1.00 93.31 83 PHE A C 1
ATOM 688 O O . PHE A 1 83 ? -5.619 -7.447 -5.770 1.00 93.31 83 PHE A O 1
ATOM 695 N N . LEU A 1 84 ? -4.835 -6.932 -3.711 1.00 91.25 84 LEU A N 1
ATOM 696 C CA . LEU A 1 84 ? -5.401 -8.041 -2.937 1.00 91.25 84 LEU A CA 1
ATOM 697 C C . LEU A 1 84 ? -6.244 -7.497 -1.786 1.00 91.25 84 LEU A C 1
ATOM 699 O O . LEU A 1 84 ? -5.793 -6.498 -1.169 1.00 91.25 84 LEU A O 1
#

Radius of gyration: 12.83 Å; Cα contacts (8 Å, |Δi|>4): 126; chains: 1; bounding box: 28×27×29 Å